Protein AF-A0A9X9A2G9-F1 (afdb_monomer)

Structure (mmCIF, N/CA/C/O backbone):
data_AF-A0A9X9A2G9-F1
#
_entry.id   AF-A0A9X9A2G9-F1
#
loop_
_atom_site.group_PDB
_atom_site.id
_atom_site.type_symbol
_atom_site.label_atom_id
_atom_site.label_alt_id
_atom_site.label_comp_id
_atom_site.label_asym_id
_atom_site.label_entity_id
_atom_site.label_seq_id
_atom_site.pdbx_PDB_ins_code
_atom_site.Cartn_x
_atom_site.Cartn_y
_atom_site.Cartn_z
_atom_site.occupancy
_atom_site.B_iso_or_equiv
_atom_site.auth_seq_id
_atom_site.auth_comp_id
_atom_site.auth_asym_id
_atom_site.auth_atom_id
_atom_site.pdbx_PDB_model_num
ATOM 1 N N . LEU A 1 1 ? 21.211 -12.259 4.542 1.00 81.31 1 LEU A N 1
ATOM 2 C CA . LEU A 1 1 ? 21.056 -11.289 3.427 1.00 81.31 1 LEU A CA 1
ATOM 3 C C . LEU A 1 1 ? 21.089 -9.884 4.008 1.00 81.31 1 LEU A C 1
ATOM 5 O O . LEU A 1 1 ? 20.393 -9.655 4.986 1.00 81.31 1 LEU A O 1
ATOM 9 N N . SER A 1 2 ? 21.898 -8.970 3.465 1.00 96.81 2 SER A N 1
ATOM 10 C CA . SER A 1 2 ? 21.910 -7.573 3.924 1.00 96.81 2 SER A CA 1
ATOM 11 C C . SER A 1 2 ? 20.793 -6.763 3.263 1.00 96.81 2 SER A C 1
ATOM 13 O O . SER A 1 2 ? 20.354 -7.091 2.159 1.00 96.81 2 SER A O 1
ATOM 15 N N . GLU A 1 3 ? 20.370 -5.667 3.893 1.00 96.19 3 GLU A N 1
ATOM 16 C CA . GLU A 1 3 ? 19.397 -4.730 3.311 1.00 96.19 3 GLU A CA 1
ATOM 17 C C . GLU A 1 3 ? 19.844 -4.229 1.929 1.00 96.19 3 GLU A C 1
ATOM 19 O O . GLU A 1 3 ? 19.050 -4.149 0.990 1.00 96.19 3 GLU A O 1
ATOM 24 N N . VAL A 1 4 ? 21.150 -3.983 1.769 1.00 97.00 4 VAL A N 1
ATOM 25 C CA . VAL A 1 4 ? 21.764 -3.592 0.494 1.00 97.00 4 VAL A CA 1
ATOM 26 C C . VAL A 1 4 ? 21.614 -4.690 -0.558 1.00 97.00 4 VAL A C 1
ATOM 28 O O . VAL A 1 4 ? 21.273 -4.390 -1.703 1.00 97.00 4 VAL A O 1
ATOM 31 N N . ALA A 1 5 ? 21.854 -5.955 -0.197 1.00 97.88 5 ALA A N 1
ATOM 32 C CA . ALA A 1 5 ? 21.670 -7.078 -1.113 1.00 97.88 5 ALA A CA 1
ATOM 33 C C . ALA A 1 5 ? 20.201 -7.200 -1.538 1.00 97.88 5 ALA A C 1
ATOM 35 O O . ALA A 1 5 ? 19.925 -7.297 -2.732 1.00 97.88 5 ALA A O 1
ATOM 36 N N . ILE A 1 6 ? 19.259 -7.079 -0.597 1.00 97.62 6 ILE A N 1
ATOM 37 C CA . ILE A 1 6 ? 17.823 -7.117 -0.903 1.00 97.62 6 ILE A CA 1
ATOM 38 C C . ILE A 1 6 ? 17.432 -5.987 -1.853 1.00 97.62 6 ILE A C 1
ATOM 40 O O . ILE A 1 6 ? 16.782 -6.216 -2.872 1.00 97.62 6 ILE A O 1
ATOM 44 N N . GLN A 1 7 ? 17.886 -4.766 -1.581 1.00 97.94 7 GLN A N 1
ATOM 45 C CA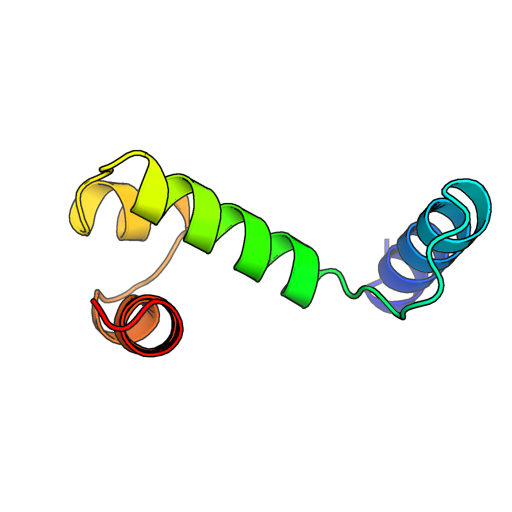 . GLN A 1 7 ? 17.596 -3.629 -2.442 1.00 97.94 7 GLN A CA 1
ATOM 46 C C . GLN A 1 7 ? 18.210 -3.778 -3.844 1.00 97.94 7 GLN A C 1
ATOM 48 O O . GLN A 1 7 ? 17.615 -3.308 -4.818 1.00 97.94 7 GLN A O 1
ATOM 53 N N . LYS A 1 8 ? 19.377 -4.427 -3.974 1.00 97.75 8 LYS A N 1
ATOM 54 C CA . LYS A 1 8 ? 19.969 -4.773 -5.278 1.00 97.75 8 LYS A CA 1
ATOM 55 C C . LYS A 1 8 ? 19.097 -5.777 -6.032 1.00 97.75 8 LYS A C 1
ATOM 57 O O . LYS A 1 8 ? 18.828 -5.543 -7.206 1.00 97.75 8 LYS A O 1
ATOM 62 N N . MET A 1 9 ? 18.602 -6.819 -5.362 1.00 98.19 9 MET A N 1
ATOM 63 C CA . MET A 1 9 ? 17.684 -7.792 -5.970 1.00 98.19 9 MET A CA 1
ATOM 64 C C . MET A 1 9 ? 16.410 -7.105 -6.477 1.00 98.19 9 MET A C 1
ATOM 66 O O . MET A 1 9 ? 16.055 -7.262 -7.639 1.00 98.19 9 MET A O 1
ATOM 70 N N . ILE A 1 10 ? 15.792 -6.238 -5.665 1.00 98.06 10 ILE A N 1
ATOM 71 C CA . ILE A 1 10 ? 14.603 -5.472 -6.078 1.00 98.06 10 ILE A CA 1
ATOM 72 C C . ILE A 1 10 ? 14.893 -4.629 -7.326 1.00 98.06 10 ILE A C 1
ATOM 74 O O . ILE A 1 10 ? 14.094 -4.616 -8.254 1.00 98.06 10 ILE A O 1
ATOM 78 N N . ARG A 1 11 ? 16.041 -3.939 -7.391 1.00 97.56 11 ARG A N 1
ATOM 79 C CA . ARG A 1 11 ? 16.403 -3.134 -8.574 1.00 97.56 11 ARG A CA 1
ATOM 80 C C . ARG A 1 11 ? 16.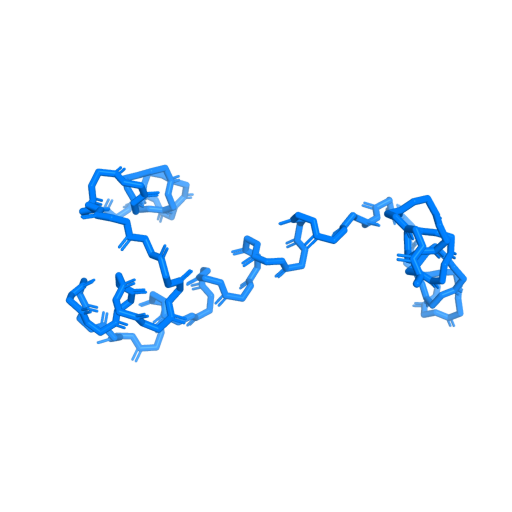531 -3.977 -9.843 1.00 97.56 11 ARG A C 1
ATOM 82 O O . ARG A 1 11 ? 16.163 -3.491 -10.909 1.00 97.56 11 ARG A O 1
ATOM 89 N N . LEU A 1 12 ? 17.052 -5.200 -9.736 1.00 98.12 12 LEU A N 1
ATOM 90 C CA . LEU A 1 12 ? 17.140 -6.113 -10.876 1.00 98.12 12 LEU A CA 1
ATOM 91 C C . LEU A 1 12 ? 15.744 -6.491 -11.378 1.00 98.12 12 LEU A C 1
ATOM 93 O O . LEU A 1 12 ? 15.502 -6.392 -1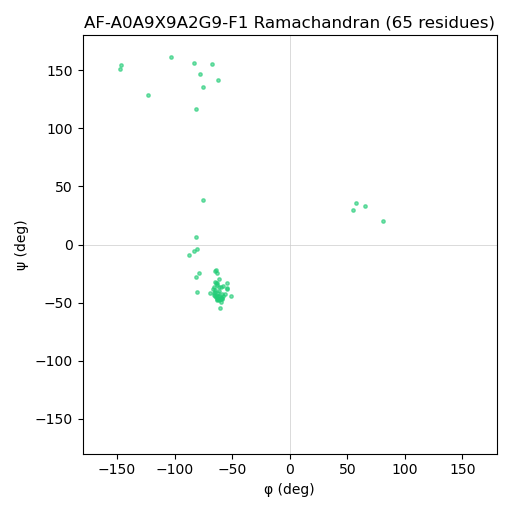2.578 1.00 98.12 12 LEU A O 1
ATOM 97 N N . GLU A 1 13 ? 14.815 -6.826 -10.480 1.00 98.06 13 GLU A N 1
ATOM 98 C CA . GLU A 1 13 ? 13.436 -7.151 -10.877 1.00 98.06 13 GLU A CA 1
ATOM 99 C C . GLU A 1 13 ? 12.683 -5.946 -11.449 1.00 98.06 13 GLU A C 1
ATOM 101 O O . GLU A 1 13 ? 11.971 -6.072 -12.437 1.00 98.06 13 GLU A O 1
ATOM 106 N N . VAL A 1 14 ? 12.890 -4.751 -10.892 1.00 97.81 14 VAL A N 1
ATOM 107 C CA . VAL A 1 14 ? 12.320 -3.503 -11.429 1.00 97.81 14 VAL A CA 1
ATOM 108 C C . VAL A 1 14 ? 12.780 -3.260 -12.866 1.00 97.81 14 VAL A C 1
ATOM 110 O O . VAL A 1 14 ? 11.965 -2.891 -13.708 1.00 97.81 14 VAL A O 1
ATOM 113 N N . LYS A 1 15 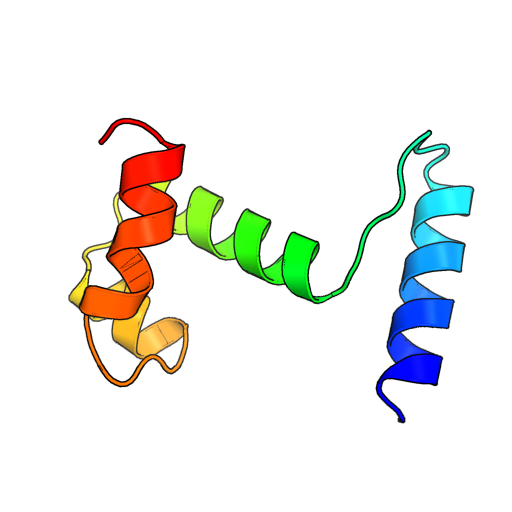? 14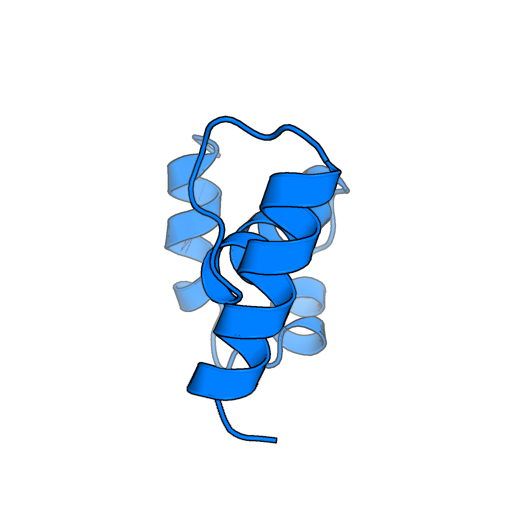.069 -3.492 -13.154 1.00 97.69 15 LYS A N 1
ATOM 114 C CA . LYS A 1 15 ? 14.623 -3.370 -14.508 1.00 97.69 15 LYS A CA 1
ATOM 115 C C . LYS A 1 15 ? 14.041 -4.425 -15.453 1.00 97.69 15 LYS A C 1
ATOM 117 O O . LYS A 1 15 ? 13.708 -4.086 -16.580 1.00 97.69 15 LYS A O 1
ATOM 122 N N . ARG A 1 16 ? 13.913 -5.680 -15.005 1.00 97.94 16 ARG A N 1
ATOM 123 C CA . ARG A 1 16 ? 13.318 -6.777 -15.797 1.00 97.94 16 ARG A CA 1
ATOM 124 C C . ARG A 1 16 ? 11.849 -6.535 -16.127 1.00 97.94 16 ARG A C 1
ATOM 126 O O . ARG A 1 16 ? 11.404 -6.928 -17.192 1.00 97.94 16 ARG A O 1
ATOM 133 N N . ALA A 1 17 ? 11.124 -5.877 -15.229 1.00 97.81 17 ALA A N 1
ATOM 134 C CA . ALA A 1 17 ? 9.737 -5.478 -15.435 1.00 97.81 17 ALA A CA 1
ATOM 135 C C . ALA A 1 17 ? 9.582 -4.176 -16.248 1.00 97.81 17 ALA A C 1
ATOM 137 O O . ALA A 1 17 ? 8.474 -3.651 -16.322 1.00 97.81 17 ALA A O 1
ATOM 138 N N . GLU A 1 18 ? 10.676 -3.619 -16.788 1.00 97.31 18 GLU A N 1
ATOM 139 C CA . GLU A 1 18 ? 10.685 -2.391 -17.601 1.00 97.31 18 GLU A CA 1
ATOM 140 C C . GLU A 1 18 ? 10.041 -1.177 -16.903 1.00 97.31 18 GLU A C 1
ATOM 142 O O . GLU A 1 18 ? 9.500 -0.261 -17.522 1.00 97.31 18 GLU A O 1
ATOM 147 N N . LEU A 1 19 ? 10.109 -1.137 -15.568 1.00 96.88 19 LEU A N 1
ATOM 148 C CA . LEU A 1 19 ? 9.532 -0.050 -14.790 1.00 96.88 19 LEU A CA 1
ATOM 149 C C . LEU A 1 19 ? 10.485 1.151 -14.768 1.00 96.88 19 LEU A C 1
ATOM 151 O O . LEU A 1 19 ? 11.544 1.114 -14.140 1.00 96.88 19 LEU A O 1
ATOM 155 N N . ASN A 1 20 ? 10.051 2.273 -15.343 1.00 93.00 20 ASN A N 1
ATOM 156 C CA . ASN A 1 20 ? 10.791 3.545 -15.361 1.00 93.00 20 ASN A CA 1
ATOM 157 C C . ASN A 1 20 ? 10.760 4.303 -14.017 1.00 93.00 20 ASN A C 1
ATOM 159 O O . ASN A 1 20 ? 10.655 5.527 -13.969 1.00 93.00 20 ASN A O 1
ATOM 163 N N . ARG A 1 21 ? 10.834 3.588 -12.888 1.00 93.88 21 ARG A N 1
ATOM 164 C CA . ARG A 1 21 ? 10.890 4.183 -11.546 1.00 93.88 21 ARG A CA 1
ATOM 165 C C . ARG A 1 21 ? 11.710 3.336 -10.586 1.00 93.88 21 ARG A C 1
ATOM 167 O O . ARG A 1 21 ? 11.732 2.115 -10.673 1.00 93.88 21 ARG A O 1
ATOM 174 N N . ARG A 1 22 ? 12.327 3.979 -9.595 1.00 94.81 22 ARG A N 1
ATOM 175 C CA . ARG A 1 22 ? 12.987 3.264 -8.494 1.00 94.81 22 ARG A CA 1
ATOM 176 C C . ARG A 1 22 ? 11.937 2.710 -7.530 1.00 94.81 22 ARG A C 1
ATOM 178 O O . ARG A 1 22 ? 11.010 3.428 -7.157 1.00 94.81 22 ARG A O 1
ATOM 185 N N . ILE A 1 23 ? 12.114 1.455 -7.117 1.00 97.62 23 ILE A N 1
ATOM 186 C CA . ILE A 1 23 ? 11.293 0.806 -6.088 1.00 97.62 23 ILE A CA 1
ATOM 187 C C . ILE A 1 23 ? 12.197 0.317 -4.958 1.00 97.62 23 ILE A C 1
ATOM 189 O O . ILE A 1 23 ? 13.199 -0.363 -5.194 1.00 97.62 23 ILE A O 1
ATOM 193 N N . SER A 1 24 ? 11.846 0.674 -3.725 1.00 97.94 24 SER A N 1
ATOM 194 C CA . SER A 1 24 ? 12.471 0.164 -2.509 1.00 97.94 24 SER A CA 1
ATOM 195 C C . SER A 1 24 ? 11.617 -0.885 -1.805 1.00 97.94 24 SER A C 1
ATOM 197 O O . SER A 1 24 ? 10.397 -0.935 -1.986 1.00 97.94 24 SER A O 1
ATOM 199 N N . ALA A 1 25 ? 12.242 -1.681 -0.933 1.00 97.38 25 ALA A N 1
ATOM 200 C CA . ALA A 1 25 ? 11.517 -2.605 -0.056 1.00 97.38 25 ALA A CA 1
ATOM 201 C C . ALA A 1 25 ? 10.433 -1.877 0.766 1.00 97.38 25 ALA A C 1
ATOM 203 O O . ALA A 1 25 ? 9.314 -2.370 0.918 1.00 97.38 25 ALA A O 1
ATOM 204 N N . GLN A 1 26 ? 10.722 -0.651 1.218 1.00 96.38 26 GLN A N 1
ATOM 205 C CA . GLN A 1 26 ? 9.753 0.172 1.939 1.00 96.38 26 GLN A CA 1
ATOM 206 C C . GLN A 1 26 ? 8.559 0.571 1.062 1.00 96.38 26 GLN A C 1
ATOM 208 O O . GLN A 1 26 ? 7.424 0.553 1.535 1.00 96.38 26 GLN A O 1
ATOM 213 N N . GLN A 1 27 ? 8.776 0.900 -0.216 1.00 96.88 27 GLN A N 1
ATOM 214 C CA . GLN A 1 27 ? 7.678 1.195 -1.144 1.00 96.88 27 GLN A CA 1
ATOM 215 C C . GLN A 1 27 ? 6.809 -0.040 -1.406 1.00 96.88 27 GLN A C 1
ATOM 217 O O . GLN A 1 27 ? 5.586 0.091 -1.486 1.00 96.88 27 GLN A O 1
ATOM 222 N N . MET A 1 28 ? 7.405 -1.235 -1.473 1.00 97.44 28 MET A N 1
ATOM 223 C CA . MET A 1 28 ? 6.651 -2.491 -1.566 1.00 97.44 28 MET A CA 1
ATOM 224 C C . MET A 1 28 ? 5.789 -2.710 -0.317 1.00 97.44 28 MET A C 1
ATOM 226 O O . MET A 1 28 ? 4.586 -2.937 -0.444 1.00 97.44 28 MET A O 1
ATOM 230 N N . ARG A 1 29 ? 6.359 -2.533 0.886 1.00 97.12 29 ARG A N 1
ATOM 231 C CA . ARG A 1 29 ? 5.612 -2.606 2.154 1.00 97.12 29 ARG A CA 1
ATOM 232 C C . ARG A 1 29 ? 4.471 -1.588 2.205 1.00 97.12 29 ARG A C 1
ATOM 234 O O . ARG A 1 29 ? 3.352 -1.942 2.561 1.00 97.12 29 ARG A O 1
ATOM 241 N N . ASN A 1 30 ? 4.727 -0.339 1.819 1.00 97.00 30 ASN A N 1
ATOM 242 C CA . ASN A 1 30 ? 3.702 0.704 1.788 1.00 97.00 30 ASN A CA 1
ATOM 243 C C . ASN A 1 30 ? 2.568 0.352 0.816 1.00 97.00 30 ASN A C 1
ATOM 245 O O . ASN A 1 30 ? 1.402 0.475 1.171 1.00 97.00 30 ASN A O 1
ATOM 249 N N . THR A 1 31 ? 2.906 -0.135 -0.381 1.00 97.38 31 THR A N 1
ATOM 250 C CA . THR A 1 31 ? 1.918 -0.567 -1.383 1.00 97.38 31 THR A CA 1
ATOM 251 C C . THR A 1 31 ? 1.065 -1.719 -0.859 1.00 97.38 31 THR A C 1
ATOM 253 O O . THR A 1 31 ? -0.144 -1.734 -1.075 1.00 97.38 31 THR A O 1
ATOM 256 N N . PHE A 1 32 ? 1.677 -2.669 -0.149 1.00 97.62 32 PHE A N 1
ATOM 257 C CA . PHE A 1 32 ? 0.960 -3.778 0.470 1.00 97.62 32 PHE A CA 1
ATOM 258 C C . PHE A 1 32 ? -0.053 -3.293 1.515 1.00 97.62 32 PHE A C 1
ATOM 260 O O . PHE A 1 32 ? -1.220 -3.662 1.436 1.00 97.62 32 PHE A O 1
ATOM 267 N N . ILE A 1 33 ? 0.351 -2.397 2.420 1.00 97.44 33 ILE A N 1
ATOM 268 C CA . ILE A 1 33 ? -0.545 -1.818 3.435 1.00 97.44 33 ILE A CA 1
ATOM 269 C C . ILE A 1 33 ? -1.712 -1.068 2.785 1.00 97.44 33 ILE A C 1
ATOM 271 O O . ILE A 1 33 ? -2.862 -1.284 3.156 1.00 97.44 33 ILE A O 1
ATOM 275 N N . LEU A 1 34 ? -1.437 -0.241 1.771 1.00 97.81 34 LEU A N 1
ATOM 276 C CA . LEU A 1 34 ? -2.478 0.488 1.042 1.00 97.81 34 LEU A CA 1
ATOM 277 C C . LEU A 1 34 ? -3.490 -0.456 0.377 1.00 97.81 34 LEU A C 1
ATOM 279 O O . LEU A 1 34 ? -4.678 -0.149 0.350 1.00 97.81 34 LEU A O 1
ATOM 283 N N . ARG A 1 35 ? -3.046 -1.608 -0.147 1.00 97.31 35 ARG A N 1
ATOM 284 C CA . ARG A 1 35 ? -3.955 -2.624 -0.701 1.00 97.31 35 ARG A CA 1
ATOM 285 C C . ARG A 1 35 ? -4.844 -3.242 0.372 1.00 97.31 35 ARG A C 1
ATOM 287 O O . ARG A 1 35 ? -6.027 -3.409 0.112 1.00 97.31 35 ARG A O 1
ATOM 294 N N . LEU A 1 36 ? -4.303 -3.542 1.552 1.00 96.81 36 LEU A N 1
ATOM 295 C CA . LEU A 1 36 ? -5.093 -4.097 2.654 1.00 96.81 36 LEU A CA 1
ATOM 296 C C . LEU A 1 36 ? -6.150 -3.103 3.160 1.00 96.81 36 LEU A C 1
ATOM 298 O O . LEU A 1 36 ? -7.290 -3.498 3.376 1.00 96.81 36 LEU A O 1
ATOM 302 N N . ILE A 1 37 ? -5.810 -1.812 3.268 1.00 96.56 37 ILE A N 1
ATOM 303 C CA . ILE A 1 37 ? -6.786 -0.763 3.616 1.00 96.56 37 ILE A CA 1
ATOM 304 C C . ILE A 1 37 ? -7.914 -0.718 2.576 1.00 96.56 37 ILE A C 1
ATOM 306 O O . ILE A 1 37 ? -9.087 -0.723 2.933 1.00 96.56 37 ILE A O 1
ATOM 310 N N . LYS A 1 38 ? -7.574 -0.748 1.280 1.00 95.75 38 LYS A N 1
ATOM 311 C CA . LYS A 1 38 ? -8.569 -0.767 0.192 1.00 95.75 38 LYS A CA 1
ATOM 312 C C . LYS A 1 38 ? -9.435 -2.030 0.163 1.00 95.75 38 LYS A C 1
ATOM 314 O O . LYS A 1 38 ? -10.517 -1.992 -0.406 1.00 95.75 38 LYS A O 1
ATOM 319 N N . GLN A 1 39 ? -8.966 -3.134 0.741 1.00 96.06 39 GLN A N 1
ATOM 320 C CA . GLN A 1 39 ? -9.738 -4.371 0.894 1.00 96.06 39 GLN A CA 1
ATOM 321 C C . GLN A 1 39 ? -10.709 -4.326 2.0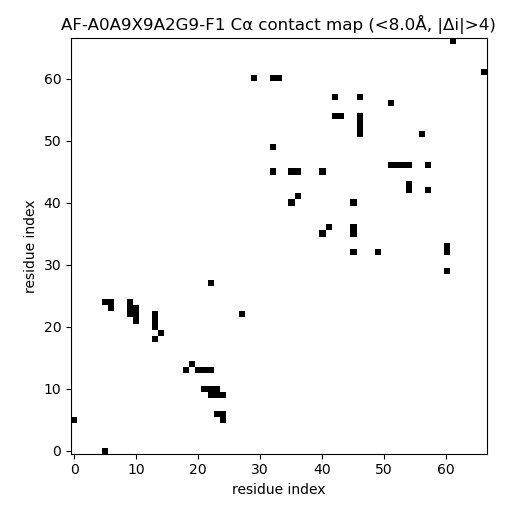83 1.00 96.06 39 GLN A C 1
ATOM 323 O O . GLN A 1 39 ? -11.471 -5.270 2.260 1.00 96.06 39 GLN A O 1
ATOM 328 N N . GLY A 1 40 ? -10.702 -3.251 2.879 1.00 95.00 40 GLY A N 1
ATOM 329 C CA . GLY A 1 40 ? -11.626 -3.073 3.997 1.00 95.00 40 GLY A CA 1
ATOM 330 C C . GLY A 1 40 ? -11.226 -3.815 5.271 1.00 95.00 40 GLY A C 1
ATOM 331 O O . GLY A 1 40 ? -12.081 -4.036 6.122 1.00 95.00 40 GLY A O 1
ATOM 332 N N . LEU A 1 41 ? -9.950 -4.199 5.420 1.00 96.12 41 LEU A N 1
ATOM 333 C CA . LEU A 1 41 ? -9.469 -4.751 6.688 1.00 96.12 41 LEU A CA 1
ATOM 334 C C . LEU A 1 41 ? -9.603 -3.708 7.799 1.00 96.12 41 LEU A C 1
ATOM 336 O O . LEU A 1 41 ? -9.319 -2.522 7.599 1.00 96.12 41 LEU A O 1
ATOM 340 N N . THR A 1 42 ? -9.983 -4.172 8.983 1.00 95.94 42 THR A N 1
ATOM 341 C CA . THR A 1 42 ? -10.076 -3.322 10.170 1.00 95.94 42 THR A CA 1
ATOM 342 C C . THR A 1 42 ? -8.691 -2.847 10.612 1.00 95.94 42 THR A C 1
ATOM 3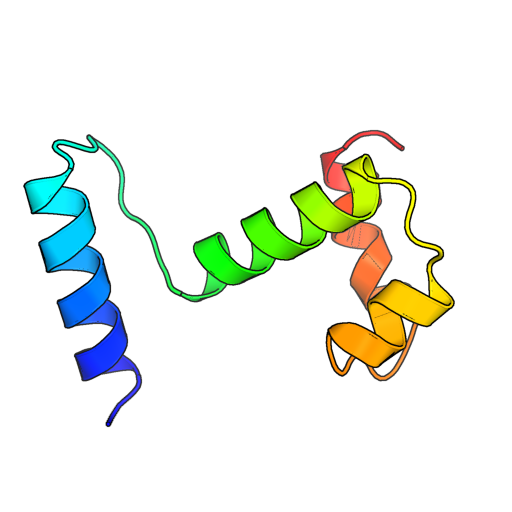44 O O . THR A 1 42 ? -7.667 -3.489 10.357 1.00 95.94 42 THR A O 1
ATOM 347 N N . GLU A 1 43 ? -8.633 -1.716 11.319 1.00 95.25 43 GLU A N 1
ATOM 348 C CA . GLU A 1 43 ? -7.364 -1.194 11.838 1.00 95.25 43 GLU A CA 1
ATOM 349 C C . GLU A 1 43 ? -6.652 -2.188 12.765 1.00 95.25 43 GLU A C 1
ATOM 351 O O . GLU A 1 43 ? -5.425 -2.273 12.737 1.00 95.25 43 GLU A O 1
ATOM 356 N N . ASP A 1 44 ? -7.398 -2.960 13.558 1.00 96.06 44 ASP A N 1
ATOM 357 C CA . ASP A 1 44 ? -6.833 -3.951 14.477 1.00 96.06 44 ASP A CA 1
ATOM 358 C C . ASP A 1 44 ? -6.204 -5.136 13.726 1.00 96.06 44 ASP A C 1
ATOM 360 O O . ASP A 1 44 ? -5.079 -5.544 14.037 1.00 96.06 44 ASP A O 1
ATOM 364 N N . GLU A 1 45 ? -6.852 -5.622 12.663 1.00 96.31 45 GLU A N 1
ATOM 365 C CA . GLU A 1 45 ? -6.269 -6.630 11.767 1.00 96.31 45 GLU A CA 1
ATOM 366 C C . GLU A 1 45 ? -5.014 -6.104 11.065 1.00 96.31 45 GLU A C 1
ATOM 368 O O . GLU A 1 45 ? -4.011 -6.815 10.961 1.00 96.31 45 GLU A O 1
ATOM 373 N N . LEU A 1 46 ? -5.039 -4.850 10.604 1.00 96.25 46 LEU A N 1
ATOM 374 C CA . LEU A 1 46 ? -3.894 -4.206 9.962 1.00 96.25 46 LEU A CA 1
ATOM 375 C C . LEU A 1 46 ? -2.714 -4.061 10.926 1.00 96.25 46 LEU A C 1
ATOM 377 O O . LEU A 1 46 ? -1.584 -4.392 10.560 1.00 96.25 46 LEU A O 1
ATOM 381 N N . VAL A 1 47 ? -2.957 -3.585 12.150 1.00 96.31 47 VAL A N 1
ATOM 382 C CA . VAL A 1 47 ? -1.928 -3.428 13.188 1.00 96.31 47 VAL A CA 1
ATOM 383 C C . VAL A 1 47 ? -1.291 -4.777 13.511 1.00 96.31 47 VAL A C 1
ATOM 385 O O . VAL A 1 47 ? -0.063 -4.887 13.457 1.00 96.31 47 VAL A O 1
ATOM 388 N N . SER A 1 48 ? -2.113 -5.801 13.752 1.00 96.31 48 SER A N 1
ATOM 389 C CA . SER 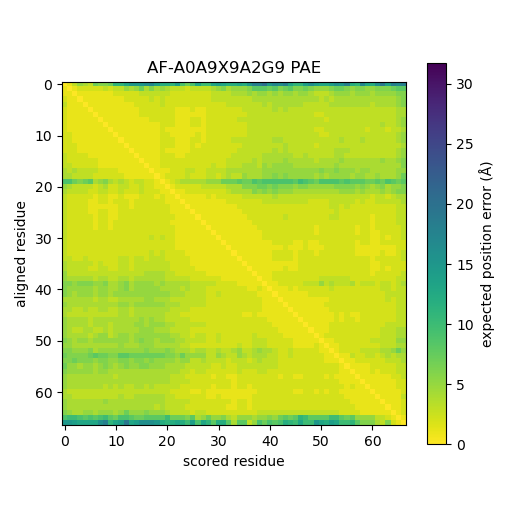A 1 48 ? -1.655 -7.161 14.044 1.00 96.31 48 SER A CA 1
ATOM 390 C C . SER A 1 48 ? -0.836 -7.742 12.886 1.00 96.31 48 SER A C 1
ATOM 392 O O . SER A 1 48 ? 0.336 -8.088 13.049 1.00 96.31 48 SER A O 1
ATOM 394 N N . ARG A 1 49 ? -1.391 -7.748 11.668 1.00 95.38 49 ARG A N 1
ATOM 395 C CA . ARG A 1 49 ? -0.751 -8.351 10.490 1.00 95.38 49 ARG A CA 1
ATOM 396 C C . ARG A 1 49 ? 0.544 -7.645 10.090 1.00 95.38 49 ARG A C 1
ATOM 398 O O . ARG A 1 49 ? 1.445 -8.279 9.544 1.00 95.38 49 ARG A O 1
ATOM 405 N N . MET A 1 50 ? 0.635 -6.331 10.300 1.00 94.75 50 MET A N 1
ATOM 406 C CA . MET A 1 50 ? 1.820 -5.544 9.941 1.00 94.75 50 MET A CA 1
ATOM 407 C C . MET A 1 50 ? 2.877 -5.509 11.044 1.00 94.75 50 MET A C 1
ATOM 409 O O . MET A 1 50 ? 3.982 -5.017 10.789 1.00 94.75 50 MET A O 1
ATOM 413 N N . GLY A 1 51 ? 2.569 -6.007 12.244 1.00 94.50 51 GLY A N 1
ATOM 414 C CA . GLY A 1 51 ? 3.445 -5.890 13.407 1.00 94.50 51 GLY A CA 1
ATOM 415 C C . GLY A 1 51 ? 3.615 -4.441 13.867 1.00 94.50 51 GLY A C 1
ATOM 416 O O . GLY A 1 51 ? 4.699 -4.048 14.299 1.00 94.50 51 GLY A O 1
ATOM 417 N N . PHE A 1 52 ? 2.579 -3.610 13.718 1.00 95.19 52 PHE A N 1
ATOM 418 C CA . PHE A 1 52 ? 2.584 -2.273 14.304 1.00 95.19 52 PHE A CA 1
ATOM 419 C C . PHE A 1 52 ? 2.273 -2.355 15.797 1.00 95.19 52 PHE A C 1
ATOM 421 O O . PHE A 1 52 ? 1.501 -3.195 16.241 1.00 95.19 52 PHE A O 1
ATOM 428 N N . LYS A 1 53 ? 2.867 -1.455 16.585 1.00 93.38 53 LYS A N 1
ATOM 429 C CA . LYS A 1 53 ? 2.570 -1.357 18.022 1.00 93.38 53 LYS A CA 1
ATOM 430 C C . LYS A 1 53 ? 1.290 -0.572 18.298 1.00 93.38 53 LYS A C 1
ATOM 432 O O . LYS A 1 53 ? 0.660 -0.767 19.327 1.00 93.38 53 LYS A O 1
ATOM 437 N N . THR A 1 54 ? 0.942 0.359 17.410 1.00 93.81 54 THR A N 1
ATOM 438 C CA . THR A 1 54 ? -0.172 1.294 17.597 1.00 93.81 54 THR A CA 1
ATOM 439 C C . THR A 1 54 ? -0.848 1.632 16.270 1.00 93.81 54 THR A C 1
ATOM 441 O O . THR A 1 54 ? -0.211 1.628 15.210 1.00 93.81 54 THR A O 1
ATOM 444 N N . LYS A 1 55 ? -2.128 2.019 16.346 1.00 94.12 55 LYS A N 1
ATOM 445 C CA . LYS A 1 55 ? -2.938 2.495 15.209 1.00 94.12 55 LYS A CA 1
ATOM 446 C C . LYS A 1 55 ? -2.405 3.791 14.585 1.00 94.12 55 LYS A C 1
ATOM 448 O O . LYS A 1 55 ? -2.577 4.014 13.394 1.00 94.12 55 LYS A O 1
ATOM 453 N N . ILE A 1 56 ? -1.653 4.605 15.339 1.00 96.06 56 ILE A N 1
ATOM 454 C CA . ILE A 1 56 ? -1.051 5.868 14.859 1.00 96.06 56 ILE A CA 1
ATOM 455 C C . ILE A 1 56 ? -0.191 5.649 13.605 1.00 96.06 56 ILE A C 1
ATOM 457 O O . ILE A 1 56 ? -0.161 6.498 12.715 1.00 96.06 56 ILE A O 1
ATOM 461 N N . SER A 1 57 ? 0.464 4.488 13.489 1.00 93.75 57 SER A N 1
ATOM 462 C CA . SER A 1 57 ? 1.275 4.146 12.312 1.00 93.75 57 SER A CA 1
ATOM 463 C C . SER A 1 57 ? 0.453 4.033 11.018 1.00 93.75 57 SER A C 1
ATOM 465 O O . SER A 1 57 ? 1.017 4.178 9.930 1.00 93.75 57 SER A O 1
ATOM 467 N N . LEU A 1 58 ? -0.864 3.808 11.116 1.00 95.88 58 LEU A N 1
ATOM 468 C CA . LEU A 1 58 ? -1.777 3.745 9.975 1.00 95.88 58 LEU A CA 1
ATOM 469 C C . LEU A 1 58 ? -2.160 5.129 9.437 1.00 95.88 58 LEU A C 1
ATOM 471 O O . LEU A 1 58 ? -2.433 5.257 8.245 1.00 95.88 58 LEU A O 1
ATOM 475 N N . LYS A 1 59 ? -2.091 6.179 10.269 1.00 96.06 59 LYS A N 1
ATOM 476 C CA . LYS A 1 59 ? -2.540 7.541 9.933 1.00 96.06 59 LYS A CA 1
ATOM 477 C C . LYS A 1 59 ? -1.972 8.050 8.607 1.00 96.06 59 LYS A C 1
ATOM 479 O O . LYS A 1 59 ? -2.713 8.575 7.785 1.00 96.06 59 LYS A O 1
ATOM 484 N N . ARG A 1 60 ? -0.673 7.843 8.357 1.00 96.19 60 ARG A N 1
ATOM 485 C CA . ARG A 1 60 ? -0.018 8.285 7.110 1.00 96.19 60 ARG A CA 1
ATOM 486 C C . ARG A 1 60 ? -0.602 7.636 5.851 1.00 96.19 60 ARG A C 1
ATOM 488 O O . ARG A 1 60 ? -0.541 8.225 4.779 1.00 96.19 60 ARG A O 1
ATOM 495 N N . TYR A 1 61 ? -1.118 6.414 5.968 1.00 96.94 61 TYR A N 1
ATOM 496 C CA . TYR A 1 61 ? -1.686 5.674 4.845 1.00 96.94 61 TYR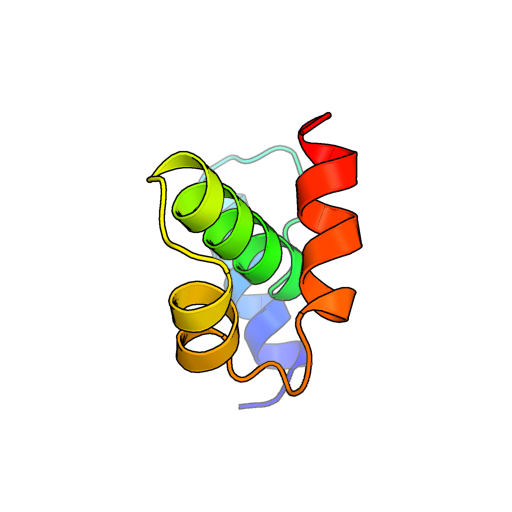 A CA 1
ATOM 497 C C . TYR A 1 61 ? -3.115 6.126 4.555 1.00 96.94 61 TYR A C 1
ATOM 499 O O . TYR A 1 61 ? -3.440 6.327 3.390 1.00 96.94 61 TYR A O 1
ATOM 507 N N . TYR A 1 62 ? -3.921 6.356 5.595 1.00 96.25 62 TYR A N 1
ATOM 508 C CA . TYR A 1 62 ? -5.251 6.957 5.456 1.00 96.25 62 TYR A CA 1
ATOM 509 C C . TYR A 1 62 ? -5.167 8.374 4.879 1.00 96.25 62 TYR A C 1
ATOM 511 O O . TYR A 1 62 ? -5.769 8.647 3.846 1.00 96.25 62 TYR A O 1
ATOM 519 N N . GLN A 1 63 ? -4.270 9.214 5.411 1.00 96.75 63 GLN A N 1
ATOM 520 C CA . GLN A 1 63 ? -3.997 10.549 4.864 1.00 96.75 63 GLN A CA 1
ATOM 521 C C . GLN A 1 63 ? -3.583 10.514 3.388 1.00 96.75 63 GLN A C 1
ATOM 523 O O . GLN A 1 63 ? -4.050 11.329 2.599 1.00 96.75 63 GLN A O 1
ATOM 528 N N . TYR A 1 64 ? -2.723 9.566 3.001 1.00 96.69 64 TYR A N 1
ATOM 529 C CA . TYR A 1 64 ? -2.331 9.392 1.602 1.00 96.69 64 TYR A CA 1
ATOM 530 C C . TYR A 1 64 ? -3.514 8.999 0.702 1.00 96.69 64 TYR A C 1
ATOM 532 O O . TYR A 1 64 ? -3.563 9.410 -0.454 1.00 96.69 64 TYR A O 1
ATOM 540 N N . LEU A 1 65 ? -4.456 8.207 1.220 1.00 94.81 65 LEU A N 1
ATOM 541 C CA . LEU A 1 65 ? -5.672 7.808 0.508 1.00 94.81 65 LEU A CA 1
ATOM 542 C C . LEU A 1 65 ? -6.795 8.850 0.572 1.00 94.81 65 LEU A C 1
ATOM 544 O O . LEU A 1 65 ? -7.801 8.645 -0.099 1.00 94.81 65 LEU A O 1
ATOM 548 N N . GLN A 1 66 ? -6.620 9.939 1.330 1.00 92.62 66 GLN A N 1
ATOM 549 C CA . GLN A 1 66 ? -7.666 10.928 1.620 1.00 92.62 66 GLN A CA 1
ATOM 550 C C . GLN A 1 66 ? -8.907 10.302 2.287 1.00 92.62 66 GLN A C 1
ATOM 552 O O . GLN A 1 66 ? -10.036 10.706 2.015 1.00 92.62 66 GLN A O 1
ATOM 557 N N . LEU A 1 67 ? -8.668 9.303 3.143 1.00 75.62 67 LEU A N 1
ATOM 558 C CA . LEU A 1 67 ? -9.656 8.622 3.983 1.00 75.62 67 LEU A CA 1
ATOM 559 C C . LEU A 1 67 ? -9.511 9.044 5.449 1.00 75.62 67 LEU A C 1
ATOM 561 O O . LEU A 1 67 ? -8.373 9.394 5.851 1.00 75.62 67 LEU A O 1
#

Organism: Bacillus cereus (NCBI:txid1396)

Secondary structure (DSSP, 8-state):
--HHHHHHHHHHHHHHTT-SS---HHHHHHHHHHHHHHTT--HHHHHHHHT-SSGGGGHHHHHHHT-

pLDDT: mean 95.86, std 3.38, range [75.62, 98.19]

Sequence (67 aa):
LSEVAIQKMIRLEVKRAELNRRISAQQMRNTFILRLIKQGLTEDELVSRMGFKTKISLKRYYQYLQL

Mean predicted aligned error: 2.94 Å

Radius of gyration: 14.18 Å; Cα contacts (8 Å, |Δi|>4): 36; chains: 1; bounding box: 34×22×36 Å

InterPro domains:
  IPR011010 DNA breaking-rejoining enzyme, catalytic core [SSF56349] (2-64)
  IPR013762 Integrase-like, catalytic domain superfamily [G3DSA:1.10.443.10] (1-66)

Solvent-accessible surface area (backbone atoms only — not comparable to full-atom values): 4103 Å² total; per-residue (Å²): 136,52,74,68,56,53,47,50,54,44,46,52,52,36,56,75,68,70,47,98,61,92,66,50,69,67,55,53,53,50,52,51,52,53,50,44,54,76,70,66,58,50,69,67,58,49,25,61,77,70,69,46,94,51,69,74,75,48,50,67,56,34,57,72,70,74,96

Nearest PDB structures (foldseek):
  5hxy-assembly4_D  TM=8.771E-01  e=3.787E-01  Thermoplasma acidophilum DSM 1728
  3nkh-assembly1_B  TM=7.699E-01  e=1.291E+00  Staphylococcus aureus subsp. aureus USA300_TCH1516
  5u91-assembly1_F  TM=8.510E-01  e=6.758E+00  synthetic construct

Foldseek 3Di:
DDLVVVLVVQVVVCVVVVPPDRDHPVNVLLVVLLVCVVVVDDLVRSCVVSVNPDSVVCVVSCVVVVD